Protein AF-A0A9E6D607-F1 (afdb_monomer)

Solvent-accessible surface area (backbone atoms only — not comparable to full-atom values): 10140 Å² total; per-residue (Å²): 125,60,50,76,42,82,40,45,54,98,86,44,79,48,74,45,79,30,49,61,62,69,57,37,52,52,49,55,52,51,51,50,53,53,51,63,73,52,66,89,53,91,41,68,70,56,40,52,55,52,52,48,61,60,63,72,57,85,58,95,49,62,65,60,46,52,48,50,51,15,55,49,52,54,50,52,48,50,50,50,52,52,50,36,57,75,72,53,63,51,63,38,86,74,52,66,68,52,88,53,72,66,61,52,50,60,56,46,71,71,42,91,43,71,68,51,34,52,51,50,53,42,49,39,48,74,69,50,29,46,48,68,92,79,66,47,70,58,18,41,29,14,30,54,16,25,74,76,65,34,74,97,35,24,58,53,45,45,55,53,46,55,56,37,44,79,71,69,47,79,69,82,64,80,85,125

Structure (mmCIF, N/CA/C/O backbone):
data_AF-A0A9E6D607-F1
#
_entry.id   AF-A0A9E6D607-F1
#
loop_
_atom_site.group_PDB
_atom_site.id
_atom_site.type_symbol
_atom_site.label_atom_id
_atom_site.label_alt_id
_atom_site.label_comp_id
_atom_site.label_asym_id
_atom_site.label_entity_id
_atom_site.label_seq_id
_atom_site.pdbx_PDB_ins_code
_atom_site.Cartn_x
_atom_site.Cartn_y
_atom_site.Cartn_z
_atom_site.occupancy
_atom_site.B_iso_or_equiv
_atom_site.auth_seq_id
_atom_site.auth_comp_id
_atom_site.auth_asym_id
_atom_site.auth_atom_id
_atom_site.pdbx_PDB_model_num
ATOM 1 N N . MET A 1 1 ? 24.526 -21.675 -20.387 1.00 72.25 1 MET A N 1
ATOM 2 C CA . MET A 1 1 ? 24.210 -20.962 -19.130 1.00 72.25 1 MET A CA 1
ATOM 3 C C . MET A 1 1 ? 23.639 -19.601 -19.478 1.00 72.25 1 MET A C 1
ATOM 5 O O . MET A 1 1 ? 24.059 -19.023 -20.478 1.00 72.25 1 MET A O 1
ATOM 9 N N . GLY A 1 2 ? 22.671 -19.134 -18.701 1.00 85.62 2 GLY A N 1
ATOM 10 C CA . GLY A 1 2 ? 22.013 -17.842 -18.878 1.00 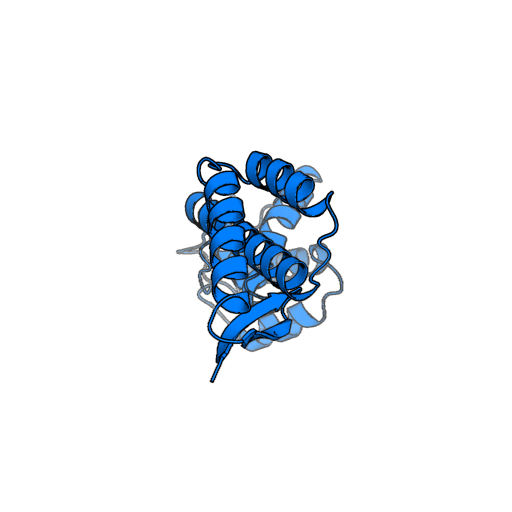85.62 2 GLY A CA 1
ATOM 11 C C . GLY A 1 2 ? 21.687 -17.239 -17.519 1.00 85.62 2 GLY A C 1
ATOM 12 O O . GLY A 1 2 ? 21.820 -17.922 -16.502 1.00 85.62 2 GLY A O 1
ATOM 13 N N . THR A 1 3 ? 21.288 -15.976 -17.523 1.00 90.56 3 THR A N 1
ATOM 14 C CA . THR A 1 3 ? 20.919 -15.216 -16.332 1.00 90.56 3 THR A CA 1
ATOM 15 C C . THR A 1 3 ? 19.406 -15.224 -16.175 1.00 90.56 3 THR A C 1
ATOM 17 O O . THR A 1 3 ? 18.679 -14.992 -17.142 1.00 90.56 3 THR A O 1
ATOM 20 N N . GLN A 1 4 ? 18.944 -15.471 -14.953 1.00 92.00 4 GLN A N 1
ATOM 21 C CA . GLN A 1 4 ? 17.537 -15.418 -14.577 1.00 92.00 4 GLN A CA 1
ATOM 22 C C . GLN A 1 4 ? 17.288 -14.174 -13.723 1.00 92.00 4 GLN A C 1
ATOM 24 O O . GLN A 1 4 ? 18.090 -13.862 -12.845 1.00 92.00 4 GLN A O 1
ATOM 29 N N . ILE A 1 5 ? 16.195 -13.467 -13.994 1.00 91.75 5 ILE A N 1
ATOM 30 C CA . ILE A 1 5 ? 15.781 -12.260 -13.275 1.00 91.75 5 ILE A CA 1
ATOM 31 C C . ILE A 1 5 ? 14.384 -12.496 -12.727 1.00 91.75 5 ILE A C 1
ATOM 33 O O . ILE A 1 5 ? 13.491 -12.853 -13.491 1.00 91.75 5 ILE A O 1
ATOM 37 N N . ALA A 1 6 ? 14.218 -12.331 -11.417 1.00 90.31 6 ALA A N 1
ATOM 38 C CA . ALA A 1 6 ? 12.907 -12.351 -10.783 1.00 90.31 6 ALA A CA 1
ATOM 39 C C . ALA A 1 6 ? 12.115 -11.100 -11.178 1.00 90.31 6 ALA A C 1
ATOM 41 O O . ALA A 1 6 ? 12.697 -10.026 -11.342 1.00 90.31 6 ALA A O 1
ATOM 42 N N . ILE A 1 7 ? 10.810 -11.267 -11.352 1.00 90.00 7 ILE A N 1
ATOM 43 C CA . ILE A 1 7 ? 9.854 -10.190 -11.601 1.00 90.00 7 ILE A CA 1
ATOM 44 C C . ILE A 1 7 ? 8.574 -10.469 -10.813 1.00 90.00 7 ILE A C 1
ATOM 46 O O . ILE A 1 7 ? 8.198 -11.628 -10.659 1.00 90.00 7 ILE A O 1
ATOM 50 N N . SER A 1 8 ? 7.892 -9.412 -10.390 1.00 85.31 8 SER A N 1
ATOM 51 C CA . SER A 1 8 ? 6.547 -9.459 -9.816 1.00 85.31 8 SER A CA 1
ATOM 52 C C . SER A 1 8 ? 5.662 -8.479 -10.576 1.00 85.31 8 SER A C 1
ATOM 54 O O . SER A 1 8 ? 6.034 -7.318 -10.749 1.00 85.31 8 SER A O 1
ATOM 56 N N . ILE A 1 9 ? 4.539 -8.953 -11.118 1.00 87.00 9 ILE A N 1
ATOM 57 C CA . ILE A 1 9 ? 3.575 -8.115 -11.844 1.00 87.00 9 ILE A CA 1
ATOM 58 C C . ILE A 1 9 ? 2.188 -8.399 -11.291 1.00 87.00 9 ILE A C 1
ATOM 60 O O . ILE A 1 9 ? 1.749 -9.547 -11.285 1.00 87.00 9 ILE A O 1
ATOM 64 N N . ASP A 1 10 ? 1.508 -7.364 -10.809 1.00 85.94 10 ASP A N 1
ATOM 65 C CA . ASP A 1 10 ? 0.186 -7.450 -10.183 1.00 85.94 10 ASP A CA 1
ATOM 66 C C . ASP A 1 10 ? 0.140 -8.494 -9.045 1.00 85.94 10 ASP A C 1
ATOM 68 O O . ASP A 1 10 ? -0.855 -9.192 -8.842 1.00 85.94 10 ASP A O 1
ATOM 72 N N . GLY A 1 11 ? 1.254 -8.629 -8.312 1.00 75.94 11 GLY A N 1
ATOM 73 C CA . GLY A 1 11 ? 1.431 -9.599 -7.226 1.00 75.94 11 GLY A CA 1
ATOM 74 C C . GLY A 1 11 ? 1.690 -11.042 -7.678 1.00 75.94 11 GLY A C 1
ATOM 75 O O . GLY A 1 11 ? 1.666 -11.951 -6.848 1.00 75.94 11 GLY A O 1
ATOM 76 N N . GLN A 1 12 ? 1.918 -11.277 -8.974 1.00 77.81 12 GLN A N 1
ATOM 77 C CA . GLN A 1 12 ? 2.295 -12.583 -9.510 1.00 77.81 12 GLN A CA 1
ATOM 78 C C . GLN A 1 12 ? 3.801 -12.661 -9.747 1.00 77.81 12 GLN A C 1
ATOM 80 O O . GLN A 1 12 ? 4.354 -11.954 -10.592 1.00 77.81 12 GLN A O 1
ATOM 85 N N . GLU A 1 13 ? 4.447 -13.572 -9.024 1.00 86.31 13 GLU A N 1
ATOM 86 C CA . GLU A 1 13 ? 5.879 -13.834 -9.136 1.00 86.31 13 GLU A CA 1
ATOM 87 C C . GLU A 1 13 ? 6.218 -14.624 -10.405 1.00 86.31 13 GLU A C 1
ATOM 89 O O . GLU A 1 13 ? 5.535 -15.578 -10.788 1.00 86.31 13 GLU A O 1
ATOM 94 N N . GLY A 1 14 ? 7.32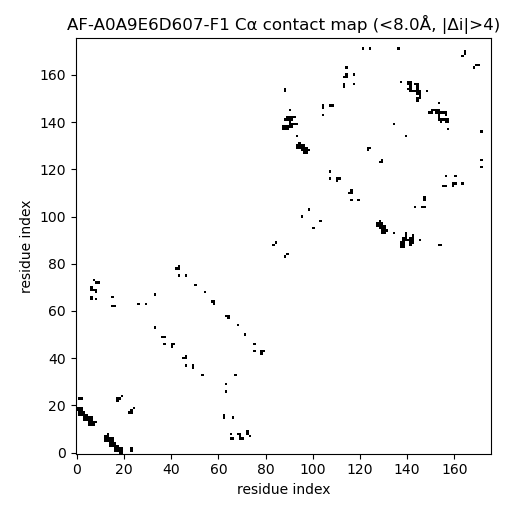9 -14.262 -11.037 1.00 86.94 14 GLY A N 1
ATOM 95 C CA . GLY A 1 14 ? 7.799 -14.880 -12.265 1.00 86.94 14 GLY A CA 1
ATOM 96 C C . GLY A 1 14 ? 9.292 -14.692 -12.493 1.00 86.94 14 GLY A C 1
ATOM 97 O O . GLY A 1 14 ? 10.016 -14.085 -11.703 1.00 86.94 14 GLY A O 1
ATOM 98 N N . PHE A 1 15 ? 9.770 -15.234 -13.614 1.00 93.94 15 PHE A N 1
ATOM 99 C CA . PHE A 1 15 ? 11.176 -15.147 -13.982 1.00 93.94 15 PHE A CA 1
ATOM 100 C C . PHE A 1 15 ? 11.373 -14.893 -15.469 1.00 93.94 15 PHE A C 1
ATOM 102 O O . PHE A 1 15 ? 10.758 -15.529 -16.322 1.00 93.94 15 PHE A O 1
ATOM 109 N N . LEU A 1 16 ? 12.320 -14.013 -15.771 1.00 92.12 16 LEU A N 1
ATOM 110 C CA . LEU A 1 16 ? 12.808 -13.750 -17.115 1.00 92.12 16 LEU A CA 1
ATOM 111 C C . LEU A 1 16 ? 14.156 -14.423 -17.314 1.00 92.12 16 LEU A C 1
ATOM 113 O O . LEU A 1 16 ? 15.019 -14.377 -16.438 1.00 92.12 16 LEU A O 1
ATOM 117 N N . TYR A 1 17 ? 14.356 -15.010 -18.490 1.00 95.56 17 TYR A N 1
ATOM 118 C CA . TYR A 1 17 ? 15.605 -15.673 -18.842 1.00 95.56 17 TYR A CA 1
ATOM 119 C C . TYR A 1 17 ? 16.320 -14.950 -19.982 1.00 95.56 17 TYR A C 1
ATOM 121 O O . TYR A 1 17 ? 15.740 -14.691 -21.042 1.00 95.56 17 TYR A O 1
ATOM 129 N N . PHE A 1 18 ? 17.610 -14.688 -19.788 1.00 93.94 18 PHE A N 1
ATOM 130 C CA . PHE A 1 18 ? 18.496 -14.084 -20.776 1.00 93.94 18 PHE A CA 1
ATOM 131 C C . PHE A 1 18 ? 19.694 -14.986 -21.039 1.00 93.94 18 PHE A C 1
ATOM 133 O O . PHE A 1 18 ? 20.357 -15.471 -20.122 1.00 93.94 18 PHE A O 1
ATOM 140 N N . LYS A 1 19 ? 20.019 -15.197 -22.313 1.00 95.06 19 LYS A N 1
ATOM 141 C CA . LYS A 1 19 ? 21.219 -15.944 -22.691 1.00 95.06 19 LYS A CA 1
ATOM 142 C C . LYS A 1 19 ? 22.459 -15.110 -22.364 1.00 95.06 19 LYS A C 1
ATOM 144 O O . LYS A 1 19 ? 22.500 -13.899 -22.595 1.00 95.06 19 LYS A O 1
ATOM 149 N N . ASN A 1 20 ? 23.508 -15.765 -21.872 1.00 90.31 20 ASN A N 1
ATOM 150 C CA . ASN A 1 20 ? 24.788 -15.098 -21.652 1.00 90.31 20 ASN A CA 1
ATOM 151 C C . ASN A 1 20 ? 25.335 -14.507 -22.965 1.00 90.31 20 ASN A C 1
ATOM 153 O O . ASN A 1 20 ? 25.082 -15.016 -24.057 1.00 90.31 20 ASN A O 1
ATOM 157 N N . GLY A 1 21 ? 26.118 -13.432 -22.856 1.00 93.00 21 GLY A N 1
ATOM 158 C CA . GLY A 1 21 ? 26.700 -12.746 -24.009 1.00 93.00 21 GLY A CA 1
ATOM 159 C C . GLY A 1 21 ? 25.868 -11.546 -24.456 1.00 93.00 21 GLY A C 1
ATOM 160 O O . GLY A 1 21 ? 25.542 -10.686 -23.640 1.00 93.00 21 GLY A O 1
ATOM 161 N N . LYS A 1 22 ? 25.586 -11.439 -25.761 1.00 94.25 22 LYS A N 1
ATOM 162 C CA . LYS A 1 22 ? 24.957 -10.243 -26.350 1.00 94.25 22 LYS A CA 1
ATOM 163 C C . LYS A 1 22 ? 23.546 -9.985 -25.812 1.00 94.25 22 LYS A C 1
ATOM 165 O O . LYS A 1 22 ? 23.209 -8.827 -25.593 1.00 94.25 22 LYS A O 1
ATOM 170 N N . ASP A 1 23 ? 22.763 -11.037 -25.581 1.00 93.19 23 ASP A N 1
ATOM 171 C CA . ASP A 1 23 ? 21.388 -10.936 -25.071 1.00 93.19 23 ASP A CA 1
ATOM 172 C C . ASP A 1 23 ? 21.371 -10.296 -23.671 1.00 93.19 23 ASP A C 1
ATOM 174 O O . ASP A 1 23 ? 20.848 -9.196 -23.501 1.00 93.19 23 ASP A O 1
ATOM 178 N N . TRP A 1 24 ? 22.092 -10.885 -22.708 1.00 94.31 24 TRP A 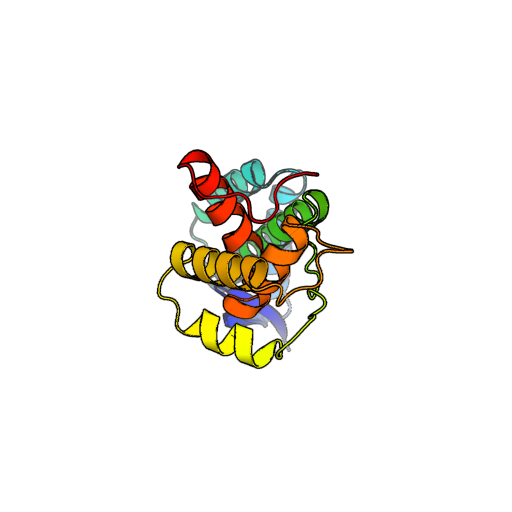N 1
ATOM 179 C CA . TRP A 1 24 ? 22.246 -10.312 -21.365 1.00 94.31 24 TRP A CA 1
ATOM 180 C C . TRP A 1 24 ? 22.837 -8.893 -21.360 1.00 94.31 24 TRP A C 1
ATOM 182 O O . TRP A 1 24 ? 22.316 -8.013 -20.680 1.00 94.31 24 TRP A O 1
ATOM 192 N N . LYS A 1 25 ? 23.892 -8.624 -22.144 1.00 94.50 25 LYS A N 1
ATOM 193 C CA . LYS A 1 25 ? 24.497 -7.278 -22.205 1.00 94.50 25 LYS A CA 1
ATOM 194 C C . LYS A 1 25 ? 23.530 -6.219 -22.738 1.00 94.50 25 LYS A C 1
ATOM 196 O O . LYS A 1 25 ? 23.553 -5.087 -22.259 1.00 94.50 25 LYS A O 1
ATOM 201 N N . SER A 1 26 ? 22.696 -6.578 -23.715 1.00 95.44 26 SER A N 1
ATOM 202 C CA . SER A 1 26 ? 21.684 -5.670 -24.273 1.00 95.44 26 SER A CA 1
ATOM 203 C C . SER A 1 26 ? 20.621 -5.342 -23.226 1.00 95.44 26 SER A C 1
ATOM 205 O O . SER A 1 26 ? 20.260 -4.178 -23.060 1.00 95.44 26 SER A O 1
ATOM 207 N N . PHE A 1 27 ? 20.211 -6.344 -22.446 1.00 95.94 27 PHE A N 1
ATOM 208 C CA . PHE A 1 27 ? 19.271 -6.141 -21.351 1.00 95.94 27 PHE A CA 1
ATOM 209 C C . PHE A 1 27 ? 19.871 -5.275 -20.237 1.00 95.94 27 PHE A C 1
ATOM 211 O O . PHE A 1 27 ? 19.239 -4.315 -19.811 1.00 95.94 27 PHE A O 1
ATOM 218 N N . GLN A 1 28 ? 21.120 -5.515 -19.826 1.00 95.50 28 GLN A N 1
ATOM 219 C CA . GLN A 1 28 ? 21.796 -4.667 -18.834 1.00 95.50 28 GLN A CA 1
ATOM 220 C C . GLN A 1 28 ? 21.898 -3.201 -19.275 1.00 95.50 28 GLN A C 1
ATOM 222 O O . GLN A 1 28 ? 21.772 -2.296 -18.450 1.00 95.50 28 GLN A O 1
ATOM 227 N N . PHE A 1 29 ? 22.155 -2.954 -20.563 1.00 95.50 29 PHE A N 1
ATOM 228 C CA . PHE A 1 29 ? 22.168 -1.597 -21.103 1.00 95.50 29 PHE A CA 1
ATOM 229 C C . PHE A 1 29 ? 20.787 -0.947 -20.977 1.00 95.50 29 PHE A C 1
ATOM 231 O O . PHE A 1 29 ? 20.679 0.162 -20.459 1.00 95.50 29 PHE A O 1
ATOM 238 N N . TYR A 1 30 ? 19.737 -1.672 -21.363 1.00 95.31 30 TYR A N 1
ATOM 239 C CA . TYR A 1 30 ? 18.359 -1.216 -21.222 1.00 95.31 30 TYR A CA 1
ATOM 240 C C . TYR A 1 30 ? 17.975 -0.926 -19.762 1.00 95.31 30 TYR A C 1
ATOM 242 O O . TYR A 1 30 ? 17.455 0.153 -19.479 1.00 95.31 30 TYR A O 1
ATOM 250 N N . GLN A 1 31 ? 18.299 -1.823 -18.822 1.00 94.88 31 GLN A N 1
ATOM 251 C CA . GLN A 1 31 ? 18.054 -1.602 -17.393 1.00 94.88 31 GLN A CA 1
ATOM 252 C C . GLN A 1 31 ? 18.700 -0.300 -16.917 1.00 94.88 31 GLN A C 1
ATOM 254 O O . GLN A 1 31 ? 18.046 0.521 -16.282 1.00 94.88 31 GLN A O 1
ATOM 259 N N . LYS A 1 32 ? 19.970 -0.068 -17.273 1.00 95.62 32 LYS A N 1
ATOM 260 C CA . LYS A 1 32 ? 20.671 1.175 -16.926 1.00 95.62 32 LYS A CA 1
ATOM 261 C C . LYS A 1 32 ? 19.987 2.408 -17.510 1.00 95.62 32 LYS A C 1
ATOM 263 O O . LYS A 1 32 ? 19.929 3.427 -16.831 1.00 95.62 32 LYS A O 1
ATOM 268 N N . SER A 1 33 ? 19.469 2.336 -18.735 1.00 93.81 33 SER A N 1
ATOM 269 C CA . SER A 1 33 ? 18.718 3.442 -19.336 1.00 93.81 33 SER A CA 1
ATOM 270 C C . SER A 1 33 ? 17.437 3.759 -18.562 1.00 93.81 33 SER A C 1
ATOM 272 O O . SER A 1 33 ? 17.180 4.931 -18.300 1.00 93.81 33 SER A O 1
ATOM 274 N N . VAL A 1 34 ? 16.673 2.741 -18.153 1.00 94.00 34 VAL A N 1
ATOM 275 C CA . VAL A 1 34 ? 15.460 2.922 -17.335 1.00 94.00 34 VAL A CA 1
ATOM 276 C C . VAL A 1 34 ? 15.808 3.500 -15.963 1.00 94.00 34 VAL A C 1
ATOM 278 O O . VAL A 1 34 ? 15.230 4.508 -15.565 1.00 94.00 34 VAL A O 1
ATOM 281 N N . LEU A 1 35 ? 16.799 2.927 -15.277 1.00 93.25 35 LEU A N 1
ATOM 282 C CA . LEU A 1 35 ? 17.243 3.403 -13.963 1.00 93.25 35 LEU A CA 1
ATOM 283 C C . LEU A 1 35 ? 17.734 4.853 -14.016 1.00 93.25 35 LEU A C 1
ATOM 285 O O . LEU A 1 35 ? 17.364 5.661 -13.173 1.00 93.25 35 LEU A O 1
ATOM 289 N N . ASN A 1 36 ? 18.519 5.215 -15.035 1.00 93.31 36 ASN A N 1
ATOM 290 C CA . ASN A 1 36 ? 18.974 6.592 -15.216 1.00 93.31 36 ASN A CA 1
ATOM 291 C C . ASN A 1 36 ? 17.814 7.556 -15.496 1.00 93.31 36 ASN A C 1
ATOM 293 O O . ASN A 1 36 ? 17.858 8.691 -15.036 1.00 93.31 36 ASN A O 1
ATOM 297 N N . PHE A 1 37 ? 16.782 7.122 -16.224 1.00 92.31 37 PHE A N 1
ATOM 298 C CA . PHE A 1 37 ? 15.599 7.945 -16.485 1.00 92.31 37 PHE A CA 1
ATOM 299 C C . PHE A 1 37 ? 14.782 8.217 -15.212 1.00 92.31 37 PHE A C 1
ATOM 301 O O . PHE A 1 37 ? 14.183 9.282 -15.074 1.00 92.31 37 PHE A O 1
ATOM 308 N N . LEU A 1 38 ? 14.776 7.264 -14.277 1.00 91.75 38 LEU A N 1
ATOM 309 C CA . LEU A 1 38 ? 14.059 7.364 -13.007 1.00 91.75 38 LEU A CA 1
ATOM 310 C C . LEU A 1 38 ? 14.896 7.960 -11.867 1.00 91.75 38 LEU A C 1
ATOM 312 O O . LEU A 1 38 ? 14.333 8.247 -10.817 1.00 91.75 38 LEU A O 1
ATOM 316 N N . LYS A 1 39 ? 16.201 8.180 -12.059 1.00 87.44 39 LYS A N 1
ATOM 317 C CA . LYS A 1 39 ? 17.159 8.510 -10.991 1.00 87.44 39 LYS A CA 1
ATOM 318 C C . LYS A 1 39 ? 16.787 9.733 -10.144 1.00 87.44 39 LYS A C 1
ATOM 320 O O . LYS A 1 39 ? 16.991 9.699 -8.939 1.00 87.44 39 LYS A O 1
ATOM 325 N N . ASP A 1 40 ? 16.238 10.773 -10.764 1.00 83.38 40 ASP A N 1
ATOM 326 C CA . ASP A 1 40 ? 15.923 12.051 -10.104 1.00 83.38 40 ASP A CA 1
ATOM 327 C C . ASP A 1 40 ? 14.415 12.173 -9.838 1.00 83.38 40 ASP A C 1
ATOM 329 O O . ASP A 1 40 ? 13.776 13.166 -10.189 1.00 83.38 40 ASP A O 1
ATOM 333 N N . THR A 1 41 ? 13.798 11.086 -9.380 1.00 85.88 41 THR A N 1
ATOM 334 C CA . THR A 1 41 ? 12.360 11.030 -9.114 1.00 85.88 41 THR A CA 1
ATOM 335 C C . THR A 1 41 ? 12.136 11.056 -7.614 1.00 85.88 41 THR A C 1
ATOM 337 O O . THR A 1 41 ? 12.298 10.038 -6.956 1.00 85.88 41 THR A O 1
ATOM 340 N N . ASP A 1 42 ? 11.726 12.209 -7.092 1.00 79.06 42 ASP A N 1
ATOM 341 C CA . ASP A 1 42 ? 11.611 12.413 -5.639 1.00 79.06 42 ASP A CA 1
ATOM 342 C C . ASP A 1 42 ? 10.15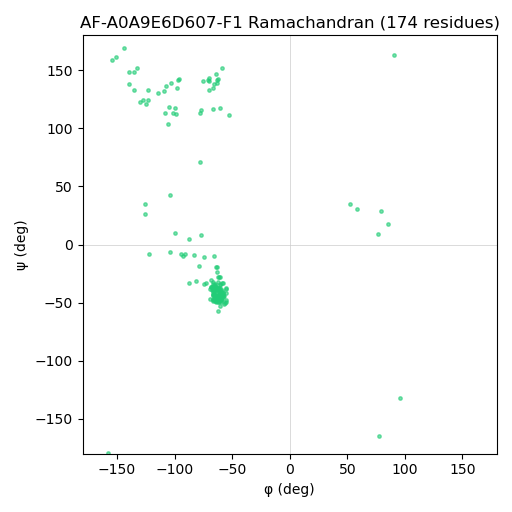8 12.377 -5.143 1.00 79.06 42 ASP A C 1
ATOM 344 O O . ASP A 1 42 ? 9.888 12.441 -3.945 1.00 79.06 42 ASP A O 1
ATOM 348 N N . THR A 1 43 ? 9.185 12.312 -6.058 1.00 83.75 43 THR A N 1
ATOM 349 C CA . THR A 1 43 ? 7.760 12.306 -5.709 1.00 83.75 43 THR A CA 1
ATOM 350 C C . THR A 1 43 ? 6.997 11.254 -6.498 1.00 83.75 43 THR A C 1
ATOM 352 O O . THR A 1 43 ? 7.270 11.022 -7.676 1.00 83.75 43 THR A O 1
ATOM 355 N N . LEU A 1 44 ? 5.951 10.691 -5.885 1.00 84.00 44 LEU A N 1
ATOM 356 C CA . LEU A 1 44 ? 5.039 9.755 -6.549 1.00 84.00 44 LEU A CA 1
ATOM 357 C C . LEU A 1 44 ? 4.370 10.367 -7.796 1.00 84.00 44 LEU A C 1
ATOM 359 O O . LEU A 1 44 ? 4.095 9.669 -8.771 1.00 84.00 44 LEU A O 1
ATOM 363 N N . ALA A 1 45 ? 4.104 11.677 -7.785 1.00 84.94 45 ALA A N 1
ATOM 364 C CA . ALA A 1 45 ? 3.517 12.371 -8.929 1.00 84.94 45 ALA A CA 1
ATOM 365 C C . ALA A 1 45 ? 4.477 12.391 -10.130 1.00 84.94 45 ALA A C 1
ATOM 367 O O . ALA A 1 45 ? 4.080 12.024 -11.237 1.00 84.94 45 ALA A O 1
ATOM 368 N N . ASP A 1 46 ? 5.740 12.764 -9.906 1.00 89.06 46 ASP A N 1
ATOM 369 C CA . ASP A 1 46 ? 6.775 12.740 -10.945 1.00 89.06 46 ASP A CA 1
ATOM 370 C C . ASP A 1 46 ? 7.066 11.305 -11.413 1.00 89.06 46 ASP A C 1
ATOM 372 O O . ASP A 1 46 ? 7.136 11.039 -12.617 1.00 89.06 46 ASP A O 1
ATOM 376 N N . PHE A 1 47 ? 7.102 10.350 -10.476 1.00 91.62 47 PHE A N 1
ATOM 377 C CA . PHE A 1 47 ? 7.243 8.926 -10.773 1.00 91.62 47 PHE A CA 1
ATOM 378 C C . PHE A 1 47 ? 6.166 8.433 -11.734 1.00 91.62 47 PHE A C 1
ATOM 380 O O . PHE A 1 47 ? 6.486 7.837 -12.759 1.00 91.62 47 PHE A O 1
ATOM 387 N N . ARG A 1 48 ? 4.892 8.741 -11.473 1.00 90.31 48 ARG A N 1
ATOM 388 C CA . ARG A 1 48 ? 3.776 8.333 -12.341 1.00 90.31 48 ARG A CA 1
ATOM 389 C C . ARG A 1 48 ? 3.875 8.926 -13.742 1.00 90.31 48 ARG A C 1
ATOM 391 O O . ARG A 1 48 ? 3.592 8.235 -14.721 1.00 90.31 48 ARG A O 1
ATOM 398 N N . VAL A 1 49 ? 4.305 10.182 -13.862 1.00 92.88 49 VAL A N 1
ATOM 399 C CA . VAL A 1 49 ? 4.516 10.826 -15.168 1.00 92.88 49 VAL A CA 1
ATOM 400 C C . VAL A 1 49 ? 5.640 10.132 -15.938 1.00 92.88 49 VAL A C 1
ATOM 402 O O . VAL A 1 49 ? 5.470 9.805 -17.115 1.00 92.88 49 VAL A O 1
ATOM 405 N N . LYS A 1 50 ? 6.779 9.876 -15.289 1.00 92.88 50 LYS A N 1
ATOM 406 C CA . LYS A 1 50 ? 7.924 9.188 -15.900 1.00 92.88 50 LYS A CA 1
ATOM 407 C C . LYS A 1 50 ? 7.608 7.727 -16.236 1.00 92.88 50 LYS A C 1
ATOM 409 O O . LYS A 1 50 ? 7.908 7.287 -17.344 1.00 92.88 50 LYS A O 1
ATOM 414 N N . GLY A 1 51 ? 6.945 7.003 -15.339 1.00 91.62 51 GLY A N 1
ATOM 415 C CA . GLY A 1 51 ? 6.484 5.632 -15.551 1.00 91.62 51 GLY A CA 1
ATOM 416 C C . GLY A 1 51 ? 5.547 5.529 -16.753 1.00 91.62 51 GLY A C 1
ATOM 417 O O . GLY A 1 51 ? 5.762 4.693 -17.628 1.00 91.62 51 GLY A O 1
ATOM 418 N N . LYS A 1 52 ? 4.584 6.453 -16.881 1.00 91.88 52 LYS A N 1
ATOM 419 C CA . LYS A 1 52 ? 3.707 6.521 -18.058 1.00 91.88 52 LYS A CA 1
ATOM 420 C C . LYS A 1 52 ? 4.499 6.724 -19.353 1.00 91.88 52 LYS A C 1
ATOM 422 O O . LYS A 1 52 ? 4.305 5.959 -20.291 1.00 91.88 52 LYS A O 1
ATOM 427 N N . LYS A 1 53 ? 5.437 7.680 -19.386 1.00 93.38 53 LYS A N 1
ATOM 428 C CA . LYS A 1 53 ? 6.312 7.915 -20.555 1.00 93.38 53 LYS A CA 1
ATOM 429 C C . LYS A 1 53 ? 7.124 6.680 -20.935 1.00 93.38 53 LYS A C 1
ATOM 431 O O . LYS A 1 53 ? 7.280 6.379 -22.114 1.00 93.38 53 LYS A O 1
ATOM 436 N N . LEU A 1 54 ? 7.644 5.954 -19.946 1.00 92.38 54 LEU A N 1
ATOM 437 C CA . LEU A 1 54 ? 8.356 4.706 -20.195 1.00 92.38 54 LEU A CA 1
ATOM 438 C C . LEU A 1 54 ? 7.429 3.651 -20.814 1.00 92.38 54 LEU A C 1
ATOM 440 O O . LEU A 1 54 ? 7.856 2.939 -21.717 1.00 92.38 54 LEU A O 1
ATOM 444 N N . MET A 1 55 ? 6.175 3.564 -20.371 1.00 91.12 55 MET A N 1
ATOM 445 C CA . MET A 1 55 ? 5.202 2.579 -20.856 1.00 91.12 55 MET A CA 1
ATOM 446 C C . MET A 1 55 ? 4.555 2.930 -22.205 1.00 91.12 55 MET A C 1
ATOM 448 O O . MET A 1 55 ? 4.065 2.025 -22.874 1.00 91.12 55 MET A O 1
ATOM 452 N N . GLU A 1 56 ? 4.596 4.192 -22.644 1.00 92.06 56 GLU A N 1
ATOM 453 C CA . GLU A 1 56 ? 4.058 4.635 -23.945 1.00 92.06 56 GLU A CA 1
ATOM 454 C C . GLU A 1 56 ? 4.726 3.947 -25.145 1.00 92.06 56 GLU A C 1
ATOM 456 O O . GLU A 1 56 ? 4.094 3.765 -26.186 1.00 92.06 56 GLU A O 1
ATOM 461 N N . PHE A 1 57 ? 5.989 3.533 -25.006 1.00 84.75 57 PHE A N 1
ATOM 462 C CA . PHE A 1 57 ? 6.737 2.893 -26.084 1.00 84.75 57 PHE A CA 1
ATOM 463 C C . PHE A 1 57 ? 6.731 1.364 -25.930 1.00 84.75 57 PHE A C 1
ATOM 465 O O . PHE A 1 57 ? 7.365 0.838 -24.997 1.00 84.75 57 PHE A O 1
ATOM 472 N N . PRO A 1 58 ? 6.061 0.624 -26.838 1.00 86.06 58 PRO A N 1
ATOM 473 C CA . PRO A 1 58 ? 6.142 -0.828 -26.859 1.00 86.06 58 PRO A CA 1
ATOM 474 C C . PRO A 1 58 ? 7.563 -1.251 -27.234 1.00 86.06 58 PRO A C 1
ATOM 476 O O . PRO A 1 58 ? 8.171 -0.709 -28.159 1.00 86.06 58 PRO A O 1
ATOM 479 N N . LEU A 1 59 ? 8.102 -2.224 -26.502 1.00 90.69 59 LEU A N 1
ATOM 480 C CA . LEU A 1 59 ? 9.427 -2.768 -26.782 1.00 90.69 59 LEU A CA 1
ATOM 481 C C . LEU A 1 59 ? 9.308 -4.035 -27.630 1.00 90.69 59 LEU A C 1
ATOM 483 O O . LEU A 1 59 ? 8.420 -4.844 -27.372 1.00 90.69 59 LEU A O 1
ATOM 487 N N . PRO A 1 60 ? 10.217 -4.259 -28.591 1.00 86.38 60 PRO A N 1
ATOM 488 C CA . PRO A 1 60 ? 10.193 -5.467 -29.413 1.00 86.38 60 PRO A CA 1
ATOM 489 C C . PRO A 1 60 ? 10.387 -6.761 -28.609 1.00 86.38 60 PRO A C 1
ATOM 491 O O . PRO A 1 60 ? 9.932 -7.818 -29.030 1.00 86.38 60 PRO A O 1
ATOM 494 N N . ASP A 1 61 ? 11.086 -6.683 -27.473 1.00 92.81 61 ASP A N 1
ATOM 495 C CA . ASP A 1 61 ? 11.333 -7.811 -26.577 1.00 92.81 61 ASP A CA 1
ATOM 496 C C . ASP A 1 61 ? 10.386 -7.739 -25.373 1.00 92.81 61 ASP A C 1
ATOM 498 O O . ASP A 1 61 ? 10.493 -6.843 -24.530 1.00 92.81 61 ASP A O 1
ATOM 502 N N . GLU A 1 62 ? 9.464 -8.697 -25.286 1.00 93.44 62 GLU A N 1
ATOM 503 C CA . GLU A 1 62 ? 8.475 -8.787 -24.210 1.00 93.44 62 GLU A CA 1
ATOM 504 C C . GLU A 1 62 ? 9.132 -8.900 -22.829 1.00 93.44 62 GLU A C 1
ATOM 506 O O . GLU A 1 62 ? 8.655 -8.294 -21.872 1.00 93.44 62 GLU A O 1
ATOM 511 N N . ARG A 1 63 ? 10.301 -9.550 -22.724 1.00 95.12 63 ARG A N 1
ATOM 512 C CA . ARG A 1 63 ? 11.030 -9.665 -21.449 1.00 95.12 63 ARG A CA 1
ATOM 513 C C . ARG A 1 63 ? 11.401 -8.286 -20.902 1.00 95.12 63 ARG A C 1
ATOM 515 O O . ARG A 1 63 ? 11.395 -8.068 -19.696 1.00 95.12 63 ARG A O 1
ATOM 522 N N . TYR A 1 64 ? 11.706 -7.332 -21.781 1.00 95.75 64 TYR A N 1
ATOM 523 C CA . TYR A 1 64 ? 12.085 -5.978 -21.381 1.00 95.75 64 TYR A CA 1
ATOM 524 C C . TYR A 1 64 ? 10.853 -5.192 -20.918 1.00 95.75 64 TYR A C 1
ATOM 526 O O . TYR A 1 64 ? 10.962 -4.378 -20.000 1.00 95.75 64 TYR A O 1
ATOM 534 N N . GLN A 1 65 ? 9.688 -5.450 -21.528 1.00 93.25 65 GLN A N 1
ATOM 535 C CA . GLN A 1 65 ? 8.415 -4.874 -21.093 1.00 93.25 65 GLN A CA 1
ATOM 536 C C . GLN A 1 65 ? 8.006 -5.410 -19.724 1.00 93.25 65 GLN A C 1
ATOM 538 O O . GLN A 1 65 ? 7.698 -4.616 -18.840 1.00 93.25 65 GLN A O 1
ATOM 543 N N . MET A 1 66 ? 8.066 -6.730 -19.536 1.00 93.62 66 MET A N 1
ATOM 544 C CA . MET A 1 66 ? 7.735 -7.382 -18.270 1.00 93.62 66 MET A CA 1
ATOM 545 C C . MET A 1 66 ? 8.651 -6.904 -17.143 1.00 93.62 66 MET A C 1
ATOM 547 O O . MET A 1 66 ? 8.167 -6.506 -16.089 1.00 93.62 66 MET A O 1
ATOM 551 N N . TRP A 1 67 ? 9.968 -6.858 -17.381 1.00 95.75 67 TRP A N 1
ATOM 552 C CA . TRP A 1 67 ? 10.901 -6.329 -16.386 1.00 95.75 67 TRP A CA 1
ATOM 553 C C . TRP A 1 67 ? 10.606 -4.867 -16.045 1.00 95.75 67 TRP A C 1
ATOM 555 O O . TRP A 1 67 ? 10.604 -4.503 -14.876 1.00 95.75 67 TRP A O 1
ATOM 565 N N . ARG A 1 68 ? 10.338 -4.025 -17.054 1.00 95.44 68 ARG A N 1
ATOM 566 C CA . ARG A 1 68 ? 10.013 -2.607 -16.845 1.00 95.44 68 ARG A CA 1
ATOM 567 C C . ARG A 1 68 ? 8.745 -2.434 -16.024 1.00 95.44 68 ARG A C 1
ATOM 569 O O . ARG A 1 68 ? 8.735 -1.602 -15.128 1.00 95.44 68 ARG A O 1
ATOM 576 N N . LEU A 1 69 ? 7.694 -3.181 -16.352 1.00 93.81 69 LEU A N 1
ATOM 577 C CA . LEU A 1 69 ? 6.427 -3.112 -15.637 1.00 93.81 69 LEU A CA 1
ATOM 578 C C . LEU A 1 69 ? 6.611 -3.540 -14.180 1.00 93.81 69 LEU A C 1
ATOM 580 O O . LEU A 1 69 ? 6.244 -2.782 -13.292 1.00 93.81 69 LEU A O 1
ATOM 584 N N . SER A 1 70 ? 7.261 -4.684 -13.952 1.00 91.75 70 SER A N 1
ATOM 585 C CA . SER A 1 70 ? 7.584 -5.160 -12.604 1.00 91.75 70 SER A CA 1
ATOM 586 C C . SER A 1 70 ? 8.393 -4.129 -11.818 1.00 91.75 70 SER A C 1
ATOM 588 O O . SER A 1 70 ? 7.994 -3.733 -10.732 1.00 91.75 70 SER A O 1
ATOM 590 N N . HIS A 1 71 ? 9.470 -3.604 -12.403 1.00 93.62 71 HIS A N 1
ATOM 591 C CA . HIS A 1 71 ? 10.313 -2.618 -11.734 1.00 93.62 71 HIS A CA 1
ATOM 592 C C . HIS A 1 71 ? 9.563 -1.321 -11.390 1.00 93.62 71 HIS A C 1
ATOM 594 O O . HIS A 1 71 ? 9.806 -0.727 -10.343 1.00 93.62 71 HIS A O 1
ATOM 600 N N . LEU A 1 72 ? 8.651 -0.867 -12.257 1.00 93.50 72 LEU A N 1
ATOM 601 C CA . LEU A 1 72 ? 7.819 0.301 -11.968 1.00 93.50 72 LEU A CA 1
ATOM 602 C C . LEU A 1 72 ? 6.807 0.021 -10.850 1.00 93.50 72 LEU A C 1
ATOM 604 O O . LEU A 1 72 ? 6.566 0.902 -10.033 1.00 93.50 72 LEU A O 1
ATOM 608 N N . GLN A 1 73 ? 6.228 -1.176 -10.796 1.00 90.06 73 GLN A N 1
ATOM 609 C CA . GLN A 1 73 ? 5.315 -1.542 -9.714 1.00 90.06 73 GLN A CA 1
ATOM 610 C C . GLN A 1 73 ? 6.038 -1.624 -8.366 1.00 90.06 73 GLN A C 1
ATOM 612 O O . GLN A 1 73 ? 5.538 -1.070 -7.389 1.00 90.06 73 GLN A O 1
ATOM 617 N N . ASP A 1 74 ? 7.237 -2.211 -8.331 1.00 87.12 74 ASP A N 1
ATOM 618 C CA . ASP A 1 74 ? 8.068 -2.262 -7.122 1.00 87.12 74 ASP A CA 1
ATOM 619 C C . ASP A 1 74 ? 8.408 -0.851 -6.619 1.00 87.12 74 ASP A C 1
ATOM 621 O O . ASP A 1 74 ? 8.220 -0.538 -5.446 1.00 87.12 74 ASP A O 1
ATOM 625 N N . LEU A 1 75 ? 8.834 0.044 -7.518 1.00 89.06 75 LEU A N 1
ATOM 626 C CA . LEU A 1 75 ? 9.141 1.427 -7.148 1.00 89.06 75 LEU A CA 1
ATOM 627 C C . LEU A 1 75 ? 7.901 2.206 -6.699 1.00 89.06 75 LEU A C 1
ATOM 629 O O . LEU A 1 75 ? 7.988 2.990 -5.756 1.00 89.06 75 LEU A O 1
ATOM 633 N N . GLU A 1 76 ? 6.744 2.020 -7.347 1.00 86.94 76 GLU A N 1
ATOM 634 C CA . GLU A 1 76 ? 5.500 2.654 -6.893 1.00 86.94 76 GLU A CA 1
ATOM 635 C C . GLU A 1 76 ? 5.149 2.204 -5.475 1.00 86.94 76 GLU A C 1
ATOM 637 O O . GLU A 1 76 ? 4.766 3.026 -4.639 1.00 86.94 76 GLU A O 1
ATOM 642 N N . TYR A 1 77 ? 5.312 0.911 -5.202 1.00 83.75 77 TYR A N 1
ATOM 643 C CA . TYR A 1 77 ? 5.090 0.342 -3.885 1.00 83.75 77 TYR A CA 1
ATOM 644 C C . TYR A 1 77 ? 6.047 0.932 -2.843 1.00 83.75 77 TYR A C 1
ATOM 646 O O . TYR A 1 77 ? 5.593 1.347 -1.777 1.00 83.75 77 TYR A O 1
ATOM 654 N N . ASP A 1 78 ? 7.332 1.078 -3.167 1.00 83.56 78 ASP A N 1
ATOM 655 C CA . ASP A 1 78 ? 8.311 1.721 -2.286 1.00 83.56 78 ASP A CA 1
ATOM 656 C C . ASP A 1 78 ? 7.944 3.183 -1.985 1.00 83.56 78 ASP A C 1
ATOM 658 O O . ASP A 1 78 ? 7.949 3.587 -0.820 1.00 83.56 78 ASP A O 1
ATOM 662 N N . PHE A 1 79 ? 7.527 3.966 -2.989 1.00 81.62 79 PHE A N 1
ATOM 663 C CA . PHE A 1 79 ? 7.045 5.339 -2.776 1.00 81.62 79 PHE A CA 1
ATOM 664 C C . PHE A 1 79 ? 5.827 5.396 -1.851 1.00 81.62 79 PHE A C 1
ATOM 666 O O . PHE A 1 79 ? 5.718 6.305 -1.024 1.00 81.62 79 PHE A O 1
ATOM 673 N N . ILE A 1 80 ? 4.894 4.454 -2.001 1.00 80.00 80 ILE A N 1
ATOM 674 C CA . ILE A 1 80 ? 3.718 4.357 -1.133 1.00 80.00 80 ILE A CA 1
ATOM 675 C C . ILE A 1 80 ? 4.163 4.029 0.293 1.00 80.00 80 ILE A C 1
ATOM 677 O O . ILE A 1 80 ? 3.779 4.744 1.216 1.00 80.00 80 ILE A O 1
ATOM 681 N N . LEU A 1 81 ? 5.034 3.033 0.477 1.00 78.19 81 LEU A N 1
ATOM 682 C CA . LEU A 1 81 ? 5.537 2.642 1.792 1.00 78.19 81 LEU A CA 1
ATOM 683 C C . LEU A 1 81 ? 6.325 3.756 2.487 1.00 78.19 81 LEU A C 1
ATOM 685 O O . LEU A 1 81 ? 6.159 3.964 3.691 1.00 78.19 81 LEU A O 1
ATOM 689 N N . GLU A 1 82 ? 7.196 4.468 1.772 1.00 77.94 82 GLU A N 1
ATOM 690 C CA . GLU A 1 82 ? 7.950 5.597 2.325 1.00 77.94 82 GLU A CA 1
ATOM 691 C C . GLU A 1 82 ? 7.029 6.746 2.723 1.00 77.94 82 GLU A C 1
ATOM 693 O O . GLU A 1 82 ? 7.140 7.274 3.832 1.00 77.94 82 GLU A O 1
ATOM 698 N N . LYS A 1 83 ? 6.068 7.091 1.863 1.00 74.69 83 LYS A N 1
ATOM 699 C CA . LYS A 1 83 ? 5.061 8.100 2.181 1.00 74.69 83 LYS A CA 1
ATOM 700 C C . LYS A 1 83 ? 4.238 7.693 3.401 1.00 74.69 83 LYS A C 1
ATOM 702 O O . LYS A 1 83 ? 4.036 8.505 4.297 1.00 74.69 83 LYS A O 1
ATOM 707 N N . GLU A 1 84 ? 3.811 6.438 3.483 1.00 75.62 84 GLU A N 1
ATOM 708 C CA . GLU A 1 84 ? 3.058 5.920 4.625 1.00 75.62 84 GLU A CA 1
ATOM 709 C C . GLU A 1 84 ? 3.879 5.919 5.922 1.00 75.62 84 GLU A C 1
ATOM 711 O O . GLU A 1 84 ? 3.323 6.190 6.988 1.00 75.62 84 GLU A O 1
ATOM 716 N N . LYS A 1 85 ? 5.195 5.665 5.849 1.00 73.50 85 LYS A N 1
ATOM 717 C CA . LYS A 1 85 ? 6.118 5.815 6.988 1.00 73.50 85 LYS A CA 1
ATOM 718 C C . LYS A 1 85 ? 6.202 7.268 7.453 1.00 73.50 85 LYS A C 1
ATOM 720 O O . LYS A 1 85 ? 6.081 7.512 8.649 1.00 73.50 85 LYS A O 1
ATOM 725 N N . ILE A 1 86 ? 6.379 8.218 6.532 1.00 74.62 86 ILE A N 1
ATOM 726 C CA . ILE A 1 86 ? 6.430 9.658 6.848 1.00 74.62 86 ILE A CA 1
ATOM 727 C C . ILE A 1 86 ? 5.099 10.129 7.440 1.00 74.62 86 ILE A C 1
ATOM 729 O O . ILE A 1 86 ? 5.080 10.895 8.399 1.00 74.62 86 ILE A O 1
ATOM 733 N N . GLU A 1 87 ? 3.981 9.652 6.896 1.00 78.00 87 GLU A N 1
ATOM 734 C CA . GLU A 1 87 ? 2.652 9.989 7.395 1.00 78.00 87 GLU A CA 1
ATOM 735 C C . GLU A 1 87 ? 2.315 9.277 8.718 1.00 78.00 87 GLU A C 1
ATOM 737 O O . GLU A 1 87 ? 1.337 9.650 9.359 1.00 78.00 87 GLU A O 1
ATOM 742 N N . GLY A 1 88 ? 3.104 8.301 9.176 1.00 81.69 88 GLY A N 1
ATOM 743 C CA . GLY A 1 88 ? 2.896 7.636 10.466 1.00 81.69 88 GLY A CA 1
ATOM 744 C C . G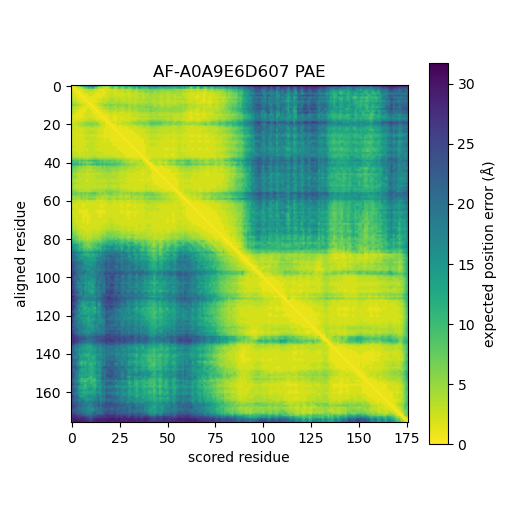LY A 1 88 ? 1.801 6.564 10.455 1.00 81.69 88 GLY A C 1
ATOM 745 O O . GLY A 1 88 ? 1.180 6.314 11.483 1.00 81.69 88 GLY A O 1
ATOM 746 N N . PHE A 1 89 ? 1.546 5.914 9.315 1.00 86.00 89 PHE A N 1
ATOM 747 C CA . PHE A 1 89 ? 0.679 4.729 9.246 1.00 86.00 89 PHE A CA 1
ATOM 748 C C . PHE A 1 89 ? 1.424 3.486 9.743 1.00 86.00 89 PHE A C 1
ATOM 750 O O . PHE A 1 89 ? 1.825 2.612 8.962 1.00 86.00 89 PHE A O 1
ATOM 757 N N . ILE A 1 90 ? 1.653 3.453 11.055 1.00 86.81 90 ILE A N 1
ATOM 758 C CA . ILE A 1 90 ? 2.274 2.345 11.778 1.00 86.81 90 ILE A CA 1
ATOM 759 C C . ILE A 1 90 ? 1.153 1.622 12.535 1.00 86.81 90 ILE A C 1
ATOM 761 O O . ILE A 1 90 ? 0.504 2.251 13.370 1.00 86.81 90 ILE A O 1
ATOM 765 N N . PRO A 1 91 ? 0.882 0.337 12.249 1.00 86.44 91 PRO A N 1
ATOM 766 C CA . PRO A 1 91 ? -0.176 -0.401 12.926 1.00 86.44 91 PRO A CA 1
ATOM 767 C C . PRO A 1 91 ? 0.167 -0.579 14.408 1.00 86.44 91 PRO A C 1
ATOM 769 O O . PRO A 1 91 ? 1.294 -0.929 14.764 1.00 86.44 91 PRO A O 1
ATOM 772 N N . LEU A 1 92 ? -0.829 -0.398 15.271 1.00 87.56 92 LEU A N 1
ATOM 773 C CA . LEU A 1 92 ? -0.735 -0.734 16.687 1.00 87.56 92 LEU A CA 1
ATOM 774 C C . LEU A 1 92 ? -1.885 -1.671 17.043 1.00 87.56 92 LEU A C 1
ATOM 776 O O . LEU A 1 92 ? -3.048 -1.307 16.881 1.00 87.56 92 LEU A O 1
ATOM 780 N N . LEU A 1 93 ? -1.555 -2.872 17.527 1.00 88.38 93 LEU A N 1
ATOM 781 C CA . LEU A 1 93 ? -2.550 -3.795 18.068 1.00 88.38 93 LEU A CA 1
ATOM 782 C C . LEU A 1 93 ? -3.236 -3.117 19.263 1.00 88.38 93 LEU A C 1
ATOM 784 O O . LEU A 1 93 ? -2.549 -2.819 20.245 1.00 88.38 93 LEU A O 1
ATOM 788 N N . PRO A 1 94 ? -4.557 -2.873 19.212 1.00 85.88 94 PRO A N 1
ATOM 789 C CA . PRO A 1 94 ? -5.227 -2.210 20.312 1.00 85.88 94 PRO A CA 1
ATOM 790 C C . PRO A 1 94 ? -5.303 -3.125 21.537 1.00 85.88 94 PRO A C 1
ATOM 792 O O . PRO A 1 94 ? -5.700 -4.289 21.408 1.00 85.88 94 PRO A O 1
ATOM 795 N N . PRO A 1 95 ? -4.965 -2.619 22.733 1.00 88.44 95 PRO A N 1
ATOM 796 C CA . PRO A 1 95 ? -5.211 -3.350 23.964 1.00 88.44 95 PRO A CA 1
ATOM 797 C C . PRO A 1 95 ? -6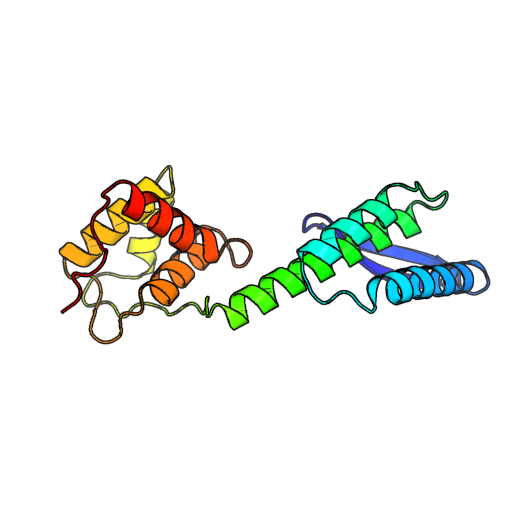.721 -3.546 24.168 1.00 88.44 95 PRO A C 1
ATOM 799 O O . PRO A 1 95 ? -7.535 -2.675 23.85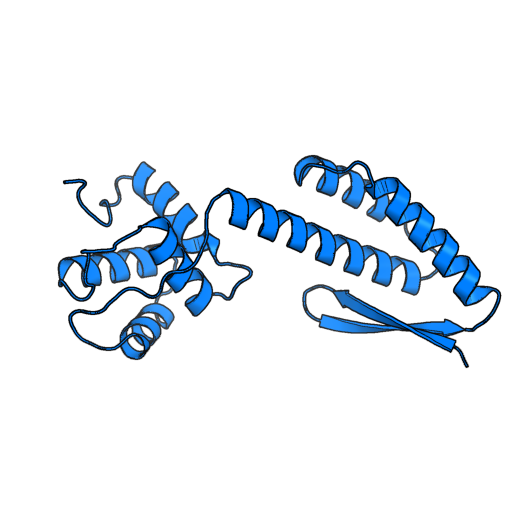3 1.00 88.44 95 PRO A O 1
ATOM 802 N N . LEU A 1 96 ? -7.100 -4.721 24.668 1.00 90.69 96 LEU A N 1
ATOM 803 C CA . LEU A 1 96 ? -8.492 -5.128 24.860 1.00 90.69 96 LEU A CA 1
ATOM 804 C C . LEU A 1 96 ? -8.826 -5.160 26.352 1.00 90.69 96 LEU A C 1
ATOM 806 O O . LEU A 1 96 ? -8.104 -5.774 27.136 1.00 90.69 96 LEU A O 1
ATOM 810 N N . ASN A 1 97 ? -9.954 -4.563 26.727 1.00 90.12 97 ASN A N 1
ATOM 811 C CA . ASN A 1 97 ? -10.559 -4.730 28.049 1.00 90.12 97 ASN A CA 1
ATOM 812 C C . ASN A 1 97 ? -11.372 -6.029 28.132 1.00 90.12 97 ASN A C 1
ATOM 814 O O . ASN A 1 97 ? -11.508 -6.617 29.204 1.00 90.12 97 ASN A O 1
ATOM 818 N N . SER A 1 98 ? -11.964 -6.460 27.013 1.00 88.25 98 SER A N 1
ATOM 819 C CA . SER A 1 98 ? -12.795 -7.663 26.946 1.00 88.25 98 SER A CA 1
ATOM 820 C C . SER A 1 98 ? -12.825 -8.268 25.539 1.00 88.25 98 SER A C 1
ATOM 822 O O . SER A 1 98 ? -12.542 -7.594 24.551 1.00 88.25 98 SER A O 1
ATOM 824 N N . GLY A 1 99 ? -13.170 -9.556 25.449 1.00 88.44 99 GLY A N 1
ATOM 825 C CA . GLY A 1 99 ? -13.216 -10.289 24.182 1.00 88.44 99 GLY A CA 1
ATOM 826 C C . GLY A 1 99 ? -11.836 -10.705 23.663 1.00 88.44 99 GLY A C 1
ATOM 827 O O . GLY A 1 99 ? -10.855 -10.730 24.404 1.00 88.44 99 GLY A O 1
ATOM 828 N N . SER A 1 100 ? -11.777 -11.079 22.384 1.00 91.88 100 SER A N 1
ATOM 829 C CA . SER A 1 100 ? -10.534 -11.431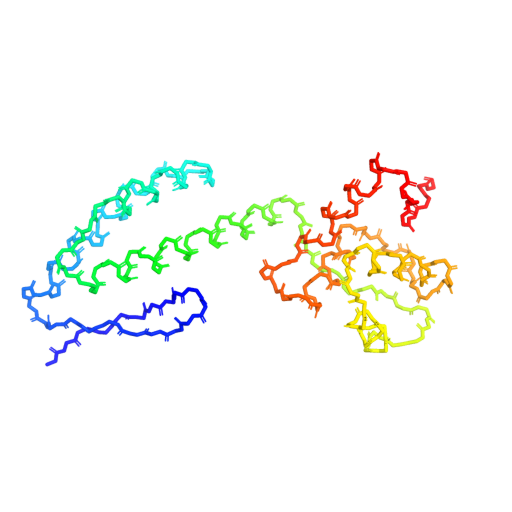 21.694 1.00 91.88 100 SER A CA 1
ATOM 830 C C . SER A 1 100 ? -10.460 -10.721 20.348 1.00 91.88 100 SER A C 1
ATOM 832 O O . SER A 1 100 ? -11.489 -10.419 19.731 1.00 91.88 100 SER A O 1
ATOM 834 N N . ILE A 1 101 ? -9.239 -10.464 19.878 1.00 92.00 101 ILE A N 1
ATOM 835 C CA . ILE A 1 101 ? -9.038 -9.767 18.609 1.00 92.00 101 ILE A CA 1
ATOM 836 C C . ILE A 1 101 ? -9.557 -10.608 17.437 1.00 92.00 101 ILE A C 1
ATOM 838 O O . ILE A 1 101 ? -10.136 -10.068 16.502 1.00 92.00 101 ILE A O 1
ATOM 842 N N . GLU A 1 102 ? -9.457 -11.935 17.518 1.00 92.81 102 GLU A N 1
ATOM 843 C CA . GLU A 1 102 ? -9.946 -12.866 16.500 1.00 92.81 102 GLU A CA 1
ATOM 844 C C . GLU A 1 102 ? -11.472 -12.824 16.373 1.00 92.81 102 GLU A C 1
ATOM 846 O O . GLU A 1 102 ? -12.000 -12.864 15.260 1.00 92.81 102 GLU A O 1
ATOM 851 N N . ALA A 1 103 ? -12.189 -12.710 17.497 1.00 92.12 103 ALA A N 1
ATOM 852 C CA . ALA A 1 103 ? -13.643 -12.581 17.497 1.00 92.12 103 ALA A CA 1
ATOM 853 C C . ALA A 1 103 ? -14.080 -11.258 16.851 1.00 92.12 103 ALA A C 1
ATOM 855 O O . ALA A 1 103 ? -14.985 -11.245 16.014 1.00 92.12 103 ALA A O 1
ATOM 856 N N . ILE A 1 104 ? -13.383 -10.163 17.175 1.00 94.12 104 ILE A N 1
ATOM 857 C CA . ILE A 1 104 ? -13.614 -8.848 16.567 1.00 94.12 104 ILE A CA 1
ATOM 858 C C . ILE A 1 104 ? -13.354 -8.914 15.060 1.00 94.12 104 ILE A C 1
ATOM 860 O O . ILE A 1 104 ? -14.207 -8.525 14.269 1.00 94.12 104 ILE A O 1
ATOM 864 N N . LEU A 1 105 ? -12.213 -9.460 14.636 1.00 93.69 105 LEU A N 1
ATOM 865 C CA . LEU A 1 105 ? -11.873 -9.590 13.218 1.00 93.69 105 LEU A CA 1
ATOM 866 C C . LEU A 1 105 ? -12.891 -10.447 12.463 1.00 93.69 105 LEU A C 1
ATOM 868 O O . LEU A 1 105 ? -13.308 -10.064 11.373 1.00 93.69 105 LEU A O 1
ATOM 872 N N . SER A 1 106 ? -13.348 -11.549 13.060 1.00 92.44 106 SER A N 1
ATOM 873 C CA . SER A 1 106 ? -14.395 -12.398 12.479 1.00 92.44 106 SER A CA 1
ATOM 874 C C . SER A 1 106 ? -15.703 -11.626 12.282 1.00 92.44 106 SER A C 1
ATOM 876 O O . SER A 1 106 ? -16.362 -11.777 11.256 1.00 92.44 106 SER A O 1
ATOM 878 N N . GLN A 1 107 ? -16.077 -10.757 13.228 1.00 93.19 107 GLN A N 1
ATOM 879 C CA . GLN A 1 107 ? -17.232 -9.870 13.074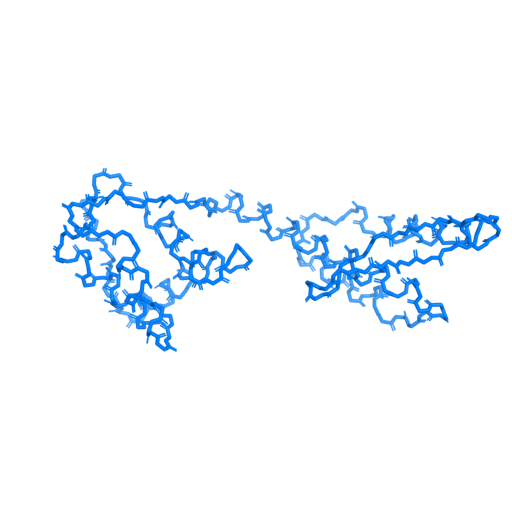 1.00 93.19 107 GLN A CA 1
ATOM 880 C C . GLN A 1 107 ? -17.020 -8.868 11.930 1.00 93.19 107 GLN A C 1
ATOM 882 O O . GLN A 1 107 ? -17.900 -8.715 11.086 1.00 93.19 107 GLN A O 1
ATOM 887 N N . LEU A 1 108 ? -15.856 -8.215 11.873 1.00 93.44 108 LEU A N 1
ATOM 888 C CA . LEU A 1 108 ? -15.556 -7.189 10.869 1.00 93.44 108 LEU A CA 1
ATOM 889 C C . LEU A 1 108 ? -15.428 -7.756 9.448 1.00 93.44 108 LEU A C 1
ATOM 891 O O . LEU A 1 108 ? -15.782 -7.073 8.492 1.00 93.44 108 LEU A O 1
ATOM 895 N N . GLN A 1 109 ? -14.983 -9.005 9.294 1.00 90.56 109 GLN A N 1
ATOM 896 C CA . GLN A 1 109 ? -14.934 -9.698 8.000 1.00 90.56 109 GLN A CA 1
ATOM 897 C C . GLN A 1 109 ? -16.321 -9.903 7.372 1.00 90.56 109 GLN A C 1
ATOM 899 O O . GLN A 1 109 ? -16.424 -10.036 6.155 1.00 90.56 109 GLN A O 1
ATOM 904 N N . ASN A 1 110 ? -17.388 -9.903 8.178 1.00 90.12 110 ASN A N 1
ATOM 905 C CA . ASN A 1 110 ? -18.762 -10.021 7.684 1.00 90.12 110 ASN A CA 1
ATOM 906 C C . ASN A 1 110 ? -19.360 -8.680 7.220 1.00 90.12 110 ASN A C 1
ATOM 908 O O . ASN A 1 110 ? -20.446 -8.667 6.632 1.00 90.12 110 ASN A O 1
ATOM 912 N N . CYS A 1 111 ? -18.684 -7.557 7.476 1.00 90.94 111 CYS A N 1
ATOM 913 C CA . CYS A 1 111 ? -19.126 -6.240 7.029 1.00 90.94 111 CYS A CA 1
ATOM 914 C C . CYS A 1 111 ? -18.962 -6.091 5.510 1.00 90.94 111 CYS A C 1
ATOM 916 O O . CYS A 1 111 ? -17.970 -6.516 4.919 1.00 90.94 111 CYS A O 1
ATOM 918 N N . LYS A 1 112 ? -19.922 -5.426 4.864 1.00 88.06 112 LYS A N 1
ATOM 919 C CA . LYS A 1 112 ? -19.978 -5.283 3.399 1.00 88.06 112 LYS A CA 1
ATOM 920 C C . LYS A 1 112 ? -19.306 -4.016 2.880 1.00 88.06 112 LYS A C 1
ATOM 922 O O . LYS A 1 112 ? -19.147 -3.855 1.672 1.00 88.06 112 LYS A O 1
ATOM 927 N N . SER A 1 113 ? -18.940 -3.095 3.768 1.00 90.19 113 SER A N 1
ATOM 928 C CA . SER A 1 113 ? -18.317 -1.823 3.402 1.00 90.19 113 SER A CA 1
ATOM 929 C C . SER A 1 113 ? -17.392 -1.291 4.495 1.00 90.19 113 SER A C 1
ATOM 931 O O . SER A 1 113 ? -17.503 -1.659 5.665 1.00 90.19 113 SER A O 1
ATOM 933 N N . THR A 1 114 ? -16.500 -0.369 4.125 1.00 89.00 114 THR A N 1
ATOM 934 C CA . THR A 1 114 ? -15.639 0.348 5.079 1.00 89.00 114 THR A CA 1
ATOM 935 C C . THR A 1 114 ? -16.454 1.155 6.091 1.00 89.00 114 THR A C 1
ATOM 937 O O . THR A 1 114 ? -16.074 1.220 7.254 1.00 89.00 114 THR A O 1
ATOM 940 N N . ALA A 1 115 ? -17.605 1.705 5.691 1.00 90.62 115 ALA A N 1
ATOM 941 C CA . ALA A 1 115 ? -18.510 2.417 6.593 1.00 90.62 115 ALA A CA 1
ATOM 942 C C . ALA A 1 115 ? -19.149 1.489 7.641 1.00 90.62 115 ALA A C 1
ATOM 944 O O . ALA A 1 115 ? -19.258 1.865 8.809 1.00 90.62 115 ALA A O 1
ATOM 945 N N . GLU A 1 116 ? -19.524 0.266 7.253 1.00 91.00 116 GLU A N 1
ATOM 946 C CA . GLU A 1 116 ? -20.016 -0.750 8.193 1.00 91.00 116 GLU A CA 1
ATOM 947 C C . GLU A 1 116 ? -18.922 -1.183 9.174 1.00 91.00 116 GLU A C 1
ATOM 949 O O . GLU A 1 116 ? -19.178 -1.266 10.373 1.00 91.00 116 GLU A O 1
ATOM 954 N N . ILE A 1 117 ? -17.690 -1.384 8.692 1.00 93.38 117 ILE A N 1
ATOM 955 C CA . ILE A 1 117 ? -16.531 -1.703 9.543 1.00 93.38 117 ILE A CA 1
ATOM 956 C C . ILE A 1 117 ? -16.292 -0.589 10.564 1.00 93.38 117 ILE A C 1
ATOM 958 O O . ILE A 1 117 ? -16.186 -0.866 11.756 1.00 93.38 117 ILE A O 1
ATOM 962 N N . LEU A 1 118 ? -16.261 0.671 10.123 1.00 94.50 118 LEU A N 1
ATOM 963 C CA . LEU A 1 118 ? -16.053 1.821 11.006 1.00 94.50 118 LEU A CA 1
ATOM 964 C C . LEU A 1 118 ? -17.191 1.986 12.022 1.00 94.50 118 LEU A C 1
ATOM 966 O O . LEU A 1 118 ? -16.933 2.302 13.179 1.00 94.50 118 LEU A O 1
ATOM 970 N N . SER A 1 119 ? -18.435 1.707 11.629 1.00 93.19 119 SER A N 1
ATOM 971 C CA . SER A 1 119 ? -19.590 1.736 12.541 1.00 93.19 119 SER A CA 1
ATOM 972 C C . SER A 1 119 ? -19.529 0.622 13.592 1.00 93.19 119 SER A C 1
ATOM 974 O O . SER A 1 119 ? -19.856 0.846 14.761 1.00 93.19 119 SER A O 1
ATOM 976 N N . ALA A 1 120 ? -19.081 -0.573 13.201 1.00 94.38 120 ALA A N 1
ATOM 977 C CA . ALA A 1 120 ? -18.873 -1.688 14.118 1.00 94.38 120 ALA A CA 1
ATOM 978 C C . ALA A 1 120 ? -17.732 -1.394 15.104 1.00 94.38 120 ALA A C 1
ATOM 980 O O . ALA A 1 120 ? -17.918 -1.546 16.308 1.00 94.38 120 ALA A O 1
ATOM 981 N N . LEU A 1 121 ? -16.590 -0.896 14.616 1.00 93.81 121 LEU A N 1
ATOM 982 C CA . LEU A 1 121 ? -15.470 -0.464 15.458 1.00 93.81 121 LEU A CA 1
ATOM 983 C C . LEU A 1 121 ? -15.887 0.633 16.443 1.00 93.81 121 LEU A C 1
ATOM 985 O O . LEU A 1 121 ? -15.569 0.540 17.625 1.00 93.81 121 LEU A O 1
ATOM 989 N N . TYR A 1 122 ? -16.653 1.627 15.989 1.00 92.88 122 TYR A N 1
ATOM 990 C CA . TYR A 1 122 ? -17.197 2.673 16.856 1.00 92.88 122 TYR A CA 1
ATOM 991 C C . TYR A 1 122 ? -18.092 2.111 17.968 1.00 92.88 122 TYR A C 1
ATOM 993 O O . TYR A 1 122 ? -17.992 2.530 19.120 1.00 92.88 122 TYR A O 1
ATOM 1001 N N . SER A 1 123 ? -18.942 1.135 17.640 1.00 93.25 123 SER A N 1
ATOM 1002 C CA . SER A 1 123 ? -19.805 0.475 18.627 1.00 93.25 123 SER A CA 1
ATOM 1003 C C . SER A 1 123 ? -18.978 -0.290 19.665 1.00 93.25 123 SER A C 1
ATOM 1005 O O . SER A 1 123 ? -19.206 -0.132 20.856 1.00 93.25 123 SER A O 1
ATOM 1007 N N . LEU A 1 124 ? -17.942 -1.018 19.236 1.00 93.19 124 LEU A N 1
ATOM 1008 C CA . LEU A 1 124 ? -17.023 -1.721 20.139 1.00 93.19 124 LEU A CA 1
ATOM 1009 C C . LEU A 1 124 ? -16.255 -0.759 21.063 1.00 93.19 124 LEU A C 1
ATOM 1011 O O . LEU A 1 124 ? -16.043 -1.066 22.236 1.00 93.19 124 LEU A O 1
ATOM 1015 N N . ILE A 1 125 ? -15.860 0.419 20.567 1.00 90.75 125 ILE A N 1
ATOM 1016 C CA . ILE A 1 125 ? -15.252 1.465 21.404 1.00 90.75 125 ILE A CA 1
ATOM 1017 C C . ILE A 1 125 ? -16.259 1.971 22.445 1.00 90.75 125 ILE A C 1
ATOM 1019 O O . ILE A 1 125 ? -15.917 2.064 23.624 1.00 90.75 125 ILE A O 1
ATOM 1023 N N . LYS A 1 126 ? -17.509 2.239 22.043 1.00 89.62 126 LYS A N 1
ATOM 1024 C CA . LYS A 1 126 ? -18.585 2.639 22.967 1.00 89.62 126 LYS A CA 1
ATOM 1025 C C . LYS A 1 126 ? -18.887 1.592 24.032 1.00 89.62 126 LYS A C 1
ATOM 1027 O O . LYS A 1 126 ? -19.130 1.952 25.180 1.00 89.62 126 LYS A O 1
ATOM 1032 N N . ASP A 1 127 ? -18.818 0.321 23.660 1.00 91.56 127 ASP A N 1
ATOM 1033 C CA . ASP A 1 127 ? -19.018 -0.815 24.557 1.00 91.56 127 ASP A CA 1
ATOM 1034 C C . ASP A 1 127 ? -17.786 -1.089 25.444 1.00 91.56 127 ASP A C 1
ATOM 1036 O O . ASP A 1 127 ? -17.741 -2.083 26.170 1.00 91.56 127 ASP A O 1
ATOM 1040 N N . ASN A 1 128 ? -16.783 -0.200 25.418 1.00 89.44 128 ASN A N 1
ATOM 1041 C CA . ASN A 1 128 ? -15.559 -0.263 26.214 1.00 89.44 128 ASN A CA 1
ATOM 1042 C C . ASN A 1 128 ? -14.751 -1.556 25.986 1.00 89.44 128 ASN A C 1
ATOM 1044 O O . ASN A 1 128 ? -14.063 -2.037 26.888 1.00 89.44 128 ASN A O 1
ATOM 1048 N N . VAL A 1 129 ? -14.826 -2.126 24.776 1.00 91.19 129 VAL A N 1
ATOM 1049 C CA . VAL A 1 129 ? -14.099 -3.348 24.384 1.00 91.19 129 VAL A CA 1
ATOM 1050 C C . VAL A 1 129 ? -12.594 -3.094 24.304 1.00 91.19 129 VAL A C 1
ATOM 1052 O O . VAL A 1 129 ? -11.803 -3.952 24.694 1.00 91.19 129 VAL A O 1
ATOM 1055 N N . PHE A 1 130 ? -12.196 -1.905 23.852 1.00 90.25 130 PHE A N 1
ATOM 1056 C CA . PHE A 1 130 ? -10.799 -1.488 23.729 1.00 90.25 130 PHE A CA 1
ATOM 1057 C C . PHE A 1 130 ? -10.353 -0.654 24.933 1.00 90.25 130 PHE A C 1
ATOM 1059 O O . PHE A 1 130 ? -11.104 0.192 25.418 1.00 90.25 130 PHE A O 1
ATOM 1066 N N . ASP A 1 131 ? -9.117 -0.860 25.384 1.00 86.88 131 ASP A N 1
ATOM 1067 C CA . ASP A 1 131 ? -8.469 0.043 26.332 1.00 86.88 131 ASP A CA 1
ATOM 1068 C C . ASP A 1 131 ? -7.974 1.291 25.584 1.00 86.88 131 ASP A C 1
ATOM 1070 O O . ASP A 1 131 ? -7.070 1.232 24.747 1.00 86.88 131 ASP A O 1
ATOM 1074 N N . LEU A 1 132 ? -8.585 2.438 25.883 1.00 81.88 132 LEU A N 1
ATOM 1075 C CA . LEU A 1 132 ? -8.283 3.702 25.214 1.00 81.88 132 LEU A CA 1
ATOM 1076 C C . LEU A 1 132 ? -7.123 4.480 25.862 1.00 81.88 132 LEU A C 1
ATOM 1078 O O . LEU A 1 132 ? -6.823 5.590 25.427 1.00 81.88 132 LEU A O 1
ATOM 1082 N N . ASN A 1 133 ? -6.450 3.927 26.879 1.00 77.88 133 ASN A N 1
ATOM 1083 C CA . ASN A 1 133 ? -5.343 4.597 27.577 1.00 77.88 133 ASN A CA 1
ATOM 1084 C C . ASN A 1 133 ? -4.149 4.925 26.661 1.00 77.88 133 ASN A C 1
ATOM 1086 O O . ASN A 1 133 ? -3.426 5.884 26.925 1.00 77.88 133 ASN A O 1
ATOM 1090 N N . VAL A 1 134 ? -3.941 4.146 25.592 1.00 68.94 134 VAL A N 1
ATOM 1091 C CA . VAL A 1 134 ? -2.861 4.334 24.599 1.00 68.94 134 VAL A CA 1
ATOM 1092 C C . VAL A 1 134 ? -3.442 4.416 23.182 1.00 68.94 134 VAL A C 1
ATOM 1094 O O . VAL A 1 134 ? -2.877 3.893 22.223 1.00 68.94 134 VAL A O 1
ATOM 1097 N N . PHE A 1 135 ? -4.626 5.015 23.042 1.00 80.12 135 PHE A N 1
ATOM 1098 C CA . PHE A 1 135 ? -5.300 5.061 21.753 1.00 80.12 135 PHE A CA 1
ATOM 1099 C C . PHE A 1 135 ? -4.687 6.109 20.826 1.00 80.12 135 PHE A C 1
ATOM 1101 O O . PHE A 1 135 ? -4.792 7.313 21.059 1.00 80.12 135 PHE A O 1
ATOM 1108 N N . ASP A 1 136 ? -4.115 5.629 19.730 1.00 86.88 136 ASP A N 1
ATOM 1109 C CA . ASP A 1 136 ? -3.815 6.425 18.550 1.00 86.88 136 ASP A CA 1
ATOM 1110 C C . ASP A 1 136 ? -4.794 6.006 17.450 1.00 86.88 136 ASP A C 1
ATOM 1112 O O . ASP A 1 136 ? -4.756 4.874 16.968 1.00 86.88 136 ASP A O 1
ATOM 1116 N N . GLU A 1 137 ? -5.690 6.916 17.067 1.00 89.12 137 GLU A N 1
ATOM 1117 C CA . GLU A 1 137 ? -6.725 6.676 16.057 1.00 89.12 137 GLU A CA 1
ATOM 1118 C C . GLU A 1 137 ? -6.140 6.205 14.724 1.00 89.12 137 GLU A C 1
ATOM 1120 O O . GLU A 1 137 ? -6.660 5.286 14.083 1.00 89.12 137 GLU A O 1
ATOM 1125 N N . LYS A 1 138 ? -5.031 6.818 14.309 1.00 90.12 138 LYS A N 1
ATOM 1126 C CA . LYS A 1 138 ? -4.386 6.509 13.043 1.00 90.12 138 LYS A CA 1
ATOM 1127 C C . LYS A 1 138 ? -3.766 5.122 13.098 1.00 90.12 138 LYS A C 1
ATOM 1129 O O . LYS A 1 138 ? -3.999 4.324 12.189 1.00 90.12 138 LYS A O 1
ATOM 1134 N N . ALA A 1 139 ? -3.039 4.800 14.165 1.00 89.56 139 ALA A N 1
ATOM 1135 C CA . ALA A 1 139 ? -2.429 3.486 14.351 1.00 89.56 139 ALA A CA 1
ATOM 1136 C C . ALA A 1 139 ? -3.478 2.370 14.522 1.00 89.56 139 ALA A C 1
ATOM 1138 O O . ALA A 1 139 ? -3.327 1.283 13.957 1.00 89.56 139 ALA A O 1
ATOM 1139 N N . PHE A 1 140 ? -4.572 2.662 15.233 1.00 92.50 140 PHE A N 1
ATOM 1140 C CA . PHE A 1 140 ? -5.719 1.776 15.433 1.00 92.50 140 PHE A CA 1
ATOM 1141 C C . PHE A 1 140 ? -6.381 1.407 14.103 1.00 92.50 140 PHE A C 1
ATOM 1143 O O . PHE A 1 140 ? -6.543 0.229 13.776 1.00 92.50 140 PHE A O 1
ATOM 1150 N N . LEU A 1 141 ? -6.727 2.414 13.295 1.00 93.50 141 LEU A N 1
ATOM 1151 C CA . LEU A 1 141 ? -7.341 2.187 11.989 1.00 93.50 141 LEU A CA 1
ATOM 1152 C C . LEU A 1 141 ? -6.369 1.505 11.022 1.00 93.50 141 LEU A C 1
ATOM 1154 O O . LEU A 1 141 ? -6.801 0.654 10.246 1.00 93.50 141 LEU A O 1
ATOM 1158 N N . THR A 1 142 ? -5.070 1.808 11.111 1.00 92.38 142 THR A N 1
ATOM 1159 C CA . THR A 1 142 ? -4.027 1.121 10.332 1.00 92.38 142 THR A CA 1
ATOM 1160 C C . THR A 1 142 ? -4.000 -0.373 10.650 1.00 92.38 142 THR A C 1
ATOM 1162 O O . THR A 1 142 ? -4.044 -1.186 9.730 1.00 92.38 142 THR A O 1
ATOM 1165 N N . TYR A 1 143 ? -4.015 -0.749 11.935 1.00 93.62 143 TYR A N 1
ATOM 1166 C CA . TYR A 1 143 ? -4.012 -2.151 12.362 1.00 93.62 143 TYR A CA 1
ATOM 1167 C C . TYR A 1 143 ? -5.189 -2.944 11.777 1.00 93.62 143 TYR A C 1
ATOM 1169 O O . TYR A 1 143 ? -4.993 -3.995 11.159 1.00 93.62 143 TYR A O 1
ATOM 1177 N N . PHE A 1 144 ? -6.417 -2.436 11.912 1.00 94.00 144 PHE A N 1
ATOM 1178 C CA . PHE A 1 144 ? -7.588 -3.126 11.364 1.00 94.00 144 PHE A CA 1
ATOM 1179 C C . PHE A 1 144 ? -7.582 -3.158 9.837 1.00 94.00 144 PHE A C 1
ATOM 1181 O O . PHE A 1 144 ? -7.979 -4.161 9.247 1.00 94.00 144 PHE A O 1
ATOM 1188 N N . SER A 1 145 ? -7.099 -2.101 9.185 1.00 92.06 145 SER A N 1
ATOM 1189 C CA . SER A 1 145 ? -7.024 -2.044 7.726 1.00 92.06 145 SER A CA 1
ATOM 1190 C C . SER A 1 145 ? -6.021 -3.065 7.181 1.00 92.06 145 SER A C 1
ATOM 1192 O O . SER A 1 145 ? -6.338 -3.783 6.235 1.00 92.06 145 SER A O 1
ATOM 1194 N N . GLU A 1 146 ? -4.850 -3.196 7.811 1.00 91.50 146 GLU A N 1
ATOM 1195 C CA . GLU A 1 146 ? -3.869 -4.235 7.473 1.00 91.50 146 GLU A CA 1
ATOM 1196 C C . GLU A 1 146 ? -4.424 -5.636 7.686 1.00 91.50 146 GLU A C 1
ATOM 1198 O O . GLU A 1 146 ? -4.276 -6.503 6.828 1.00 91.50 146 GLU A O 1
ATOM 1203 N N . THR A 1 147 ? -5.086 -5.856 8.818 1.00 91.62 147 THR A N 1
ATOM 1204 C CA . THR A 1 147 ? -5.544 -7.194 9.196 1.00 91.62 147 THR A CA 1
ATOM 1205 C C . THR A 1 147 ? -6.727 -7.660 8.343 1.00 91.62 147 THR A C 1
ATOM 1207 O O . THR A 1 147 ? -6.843 -8.847 8.045 1.00 91.62 147 THR A O 1
ATOM 1210 N N . LEU A 1 148 ? -7.599 -6.742 7.914 1.00 90.31 148 LEU A N 1
ATOM 1211 C CA . LEU A 1 148 ? -8.776 -7.062 7.098 1.00 90.31 148 LEU A CA 1
ATOM 1212 C C . LEU A 1 148 ? -8.487 -7.072 5.595 1.00 90.31 148 LEU A C 1
ATOM 1214 O O . LEU A 1 148 ? -9.110 -7.838 4.863 1.00 90.31 148 LEU A O 1
ATOM 1218 N N . PHE A 1 149 ? -7.576 -6.219 5.122 1.00 86.00 149 PHE A N 1
ATOM 1219 C CA . PHE A 1 149 ? -7.372 -5.992 3.688 1.00 86.00 149 PHE A CA 1
ATOM 1220 C C . PHE A 1 149 ? -5.949 -6.277 3.200 1.00 86.00 149 PHE A C 1
ATOM 1222 O O . PHE A 1 149 ? -5.717 -6.274 1.992 1.00 86.00 149 PHE A O 1
ATOM 1229 N N . GLY A 1 150 ? -5.007 -6.532 4.106 1.00 81.75 150 GLY A N 1
ATOM 1230 C CA . GLY A 1 150 ? -3.590 -6.716 3.815 1.00 81.75 150 GLY A CA 1
ATOM 1231 C C . GLY A 1 150 ? -2.779 -5.418 3.871 1.00 81.75 150 GLY A C 1
ATOM 1232 O O . GLY A 1 150 ? -3.309 -4.309 3.793 1.00 81.75 150 GLY A O 1
ATOM 1233 N N . VAL A 1 151 ? -1.453 -5.570 3.963 1.00 80.75 151 VAL A N 1
ATOM 1234 C CA . VAL A 1 151 ? -0.480 -4.469 4.139 1.00 80.75 151 VAL A CA 1
ATOM 1235 C C . VAL A 1 151 ? -0.599 -3.391 3.054 1.00 80.75 151 VAL A C 1
ATOM 1237 O O . VAL A 1 151 ? -0.543 -2.202 3.346 1.00 80.75 151 VAL A O 1
ATOM 1240 N N . HIS A 1 152 ? -0.869 -3.794 1.812 1.00 74.50 152 HIS A N 1
ATOM 1241 C CA . HIS A 1 152 ? -1.056 -2.903 0.661 1.00 74.50 152 HIS A CA 1
ATOM 1242 C C . HIS A 1 152 ? -2.307 -2.002 0.751 1.00 74.50 152 HIS A C 1
ATOM 1244 O O . HIS A 1 152 ? -2.490 -1.109 -0.073 1.00 74.50 152 HIS A O 1
ATOM 1250 N N . ARG A 1 153 ? -3.194 -2.232 1.729 1.00 80.19 153 ARG A N 1
ATOM 1251 C CA . ARG A 1 153 ? -4.429 -1.464 1.958 1.00 80.19 153 ARG A CA 1
ATOM 1252 C C . ARG A 1 153 ? -4.519 -0.920 3.380 1.00 80.19 153 ARG A C 1
ATOM 1254 O O . ARG A 1 153 ? -5.616 -0.648 3.865 1.00 80.19 153 ARG A O 1
ATOM 1261 N N . LYS A 1 154 ? -3.387 -0.706 4.050 1.00 87.25 154 LYS A N 1
ATOM 1262 C CA . LYS A 1 154 ? -3.337 -0.268 5.453 1.00 87.25 154 LYS A CA 1
ATOM 1263 C C . LYS A 1 154 ? -3.915 1.118 5.746 1.00 87.25 154 LYS A C 1
ATOM 1265 O O . LYS A 1 154 ? -4.274 1.414 6.878 1.00 87.25 154 LYS A O 1
ATOM 1270 N N . THR A 1 155 ? -4.059 1.967 4.736 1.00 87.81 155 THR A N 1
ATOM 1271 C CA . THR A 1 155 ? -4.585 3.335 4.893 1.00 87.81 155 THR A CA 1
ATOM 1272 C C . THR A 1 155 ? -6.089 3.454 4.635 1.00 87.81 155 THR A C 1
ATOM 1274 O O . THR A 1 155 ? -6.681 4.502 4.899 1.00 87.81 155 THR A O 1
ATOM 1277 N N . VAL A 1 156 ? -6.731 2.390 4.135 1.00 89.81 156 VAL A N 1
ATOM 1278 C CA . VAL A 1 156 ? -8.118 2.421 3.641 1.00 89.81 156 VAL A CA 1
ATOM 1279 C C . VAL A 1 156 ? -9.107 2.850 4.720 1.00 89.81 156 VAL A C 1
ATOM 1281 O O . VAL A 1 156 ? -9.935 3.724 4.463 1.00 89.81 156 VAL A O 1
ATOM 1284 N N . LEU A 1 157 ? -9.028 2.269 5.922 1.00 92.38 157 LEU A N 1
ATOM 1285 C CA . LEU A 1 157 ? -9.959 2.630 6.997 1.00 92.38 157 LEU A CA 1
ATOM 1286 C C . LEU A 1 157 ? -9.758 4.062 7.489 1.00 92.38 157 LEU A C 1
ATOM 1288 O O . LEU A 1 157 ? -10.743 4.740 7.764 1.00 92.38 157 LEU A O 1
ATOM 1292 N N . PHE A 1 158 ? -8.515 4.543 7.548 1.00 92.69 158 PHE A N 1
ATOM 1293 C CA . PHE A 1 158 ? -8.231 5.908 7.982 1.00 92.69 158 PHE A CA 1
ATOM 1294 C C . PHE A 1 158 ? -8.817 6.948 7.025 1.00 92.69 158 PHE A C 1
ATOM 1296 O O . PHE A 1 158 ? -9.528 7.849 7.461 1.00 92.69 158 PHE A O 1
ATOM 1303 N N . TYR A 1 159 ? -8.585 6.818 5.715 1.00 89.81 159 TYR A N 1
ATOM 1304 C CA . TYR A 1 159 ? -9.141 7.778 4.758 1.00 89.81 159 TYR A CA 1
ATOM 1305 C C . TYR A 1 159 ? -10.665 7.677 4.646 1.00 89.81 159 TYR A C 1
ATOM 1307 O O . TYR A 1 159 ? -11.329 8.708 4.556 1.00 89.81 159 TYR A O 1
ATOM 1315 N N . ALA A 1 160 ? -11.230 6.466 4.720 1.00 89.88 160 ALA A N 1
ATOM 1316 C CA . ALA A 1 160 ? -12.681 6.292 4.775 1.00 89.88 160 ALA A CA 1
ATOM 1317 C C . ALA A 1 160 ? -13.282 6.981 6.011 1.00 89.88 160 ALA A C 1
ATOM 1319 O O . ALA A 1 160 ? -14.322 7.628 5.917 1.00 89.88 160 ALA A O 1
ATOM 1320 N N . TYR A 1 161 ? -12.609 6.885 7.157 1.00 93.12 161 TYR A N 1
ATOM 1321 C CA . TYR A 1 161 ? -13.025 7.559 8.378 1.00 93.12 161 TYR A CA 1
ATOM 1322 C C . TYR A 1 161 ? -12.944 9.085 8.257 1.00 93.12 161 TYR A C 1
ATOM 1324 O O . TYR A 1 161 ? -13.924 9.759 8.558 1.00 93.12 161 TYR A O 1
ATOM 1332 N N . GLN A 1 162 ? -11.843 9.634 7.736 1.00 92.00 162 GLN A N 1
ATOM 1333 C CA . GLN A 1 162 ? -11.717 11.076 7.489 1.00 92.00 162 GLN A CA 1
ATOM 1334 C C . GLN A 1 162 ? -12.818 11.592 6.548 1.00 92.00 162 GLN A C 1
ATOM 1336 O O . GLN A 1 162 ? -13.422 12.631 6.806 1.00 92.00 162 GLN A O 1
ATOM 1341 N N . GLU A 1 163 ? -13.151 10.844 5.492 1.00 89.69 163 GLU A N 1
ATOM 1342 C CA . GLU A 1 163 ? -14.268 11.189 4.608 1.00 89.69 163 GLU A CA 1
ATOM 1343 C C . GLU A 1 163 ? -15.612 11.167 5.354 1.00 89.69 163 GLU A C 1
ATOM 1345 O O . GLU A 1 163 ? -16.418 12.089 5.217 1.00 89.69 163 GLU A O 1
ATOM 1350 N N . LEU A 1 164 ? -15.861 10.146 6.174 1.00 90.50 164 LEU A N 1
ATOM 1351 C CA . LEU A 1 164 ? -17.083 10.040 6.971 1.00 90.50 164 LEU A CA 1
ATOM 1352 C C . LEU A 1 164 ? -17.199 11.150 8.025 1.00 90.50 164 LEU A C 1
ATOM 1354 O O . LEU A 1 164 ? -18.297 11.675 8.217 1.00 90.50 164 LEU A O 1
ATOM 1358 N N . LEU A 1 165 ? -16.095 11.573 8.647 1.00 91.06 165 LEU A N 1
ATOM 1359 C CA . LEU A 1 165 ? -16.074 12.709 9.574 1.00 91.06 165 LEU A CA 1
ATOM 1360 C C . LEU A 1 165 ? -16.578 13.991 8.903 1.00 91.06 165 LEU A C 1
ATOM 1362 O O . LEU A 1 165 ? -17.416 14.692 9.468 1.00 91.06 165 LEU A O 1
ATOM 1366 N N . THR A 1 166 ? -16.160 14.266 7.660 1.00 89.06 166 THR A N 1
ATOM 1367 C CA . THR A 1 166 ? -16.673 15.432 6.908 1.00 89.06 166 THR A CA 1
ATOM 1368 C C . THR A 1 166 ? -18.178 15.362 6.631 1.00 89.06 166 THR A C 1
ATOM 1370 O O . THR A 1 166 ? -18.809 16.386 6.374 1.00 89.06 166 THR A O 1
ATOM 1373 N N . LYS A 1 167 ? -18.769 14.164 6.720 1.00 89.19 167 LYS A N 1
ATOM 1374 C CA . LYS A 1 167 ? -20.200 13.888 6.534 1.00 89.19 167 LYS A CA 1
ATOM 1375 C C . LYS A 1 167 ? -20.967 13.758 7.859 1.00 89.19 167 LYS A C 1
ATOM 1377 O O . LYS A 1 167 ? -22.128 13.358 7.840 1.00 89.19 167 LYS A O 1
ATOM 1382 N N . GLY A 1 168 ? -20.351 14.096 8.995 1.00 89.00 168 GLY A N 1
ATOM 1383 C CA . GLY A 1 168 ? -20.995 14.085 10.313 1.00 89.00 168 GLY A CA 1
ATOM 1384 C C . GLY A 1 168 ? -20.983 12.731 11.029 1.00 89.00 168 GLY A C 1
ATOM 1385 O O . GLY A 1 168 ? -21.766 12.530 11.955 1.00 89.00 168 GLY A O 1
ATOM 1386 N N . PHE A 1 169 ? -20.122 11.796 10.615 1.00 90.00 169 PHE A N 1
ATOM 1387 C CA . PHE A 1 169 ? -19.869 10.577 11.384 1.00 90.00 169 PHE A CA 1
ATOM 1388 C C . PHE A 1 169 ? -19.270 10.930 12.758 1.00 90.00 169 PHE A C 1
ATOM 1390 O O . PHE A 1 169 ? -18.487 11.879 12.845 1.00 90.00 169 PHE A O 1
ATOM 1397 N N . PRO A 1 170 ? -19.636 10.213 13.836 1.00 87.19 170 PRO A N 1
ATOM 1398 C CA . PRO A 1 170 ? -19.101 10.501 15.158 1.00 87.19 170 PRO A CA 1
ATOM 1399 C C . PRO A 1 170 ? -17.590 10.265 15.222 1.00 87.19 170 PRO A C 1
ATOM 1401 O O . PRO A 1 170 ? -17.065 9.346 14.592 1.00 87.19 170 PRO A O 1
ATOM 1404 N N . GLN A 1 171 ? -16.902 11.072 16.031 1.00 86.25 171 GLN A N 1
ATOM 1405 C CA . GLN A 1 171 ? -15.499 10.819 16.343 1.00 86.25 171 GLN A CA 1
ATOM 1406 C C . GLN A 1 171 ? -15.375 9.491 17.089 1.00 86.25 171 GLN A C 1
ATOM 1408 O O . GLN A 1 171 ? -16.205 9.176 17.944 1.00 86.25 171 GLN A O 1
ATOM 1413 N N . LEU A 1 172 ? -14.348 8.704 16.759 1.00 80.94 172 LEU A N 1
ATOM 1414 C CA . LEU A 1 172 ? -14.091 7.428 17.430 1.00 80.94 172 LEU A CA 1
ATOM 1415 C C . LEU A 1 172 ? -13.803 7.626 18.919 1.00 80.94 172 LEU A C 1
ATOM 1417 O O . LEU A 1 172 ? -14.185 6.784 19.725 1.00 80.94 172 LEU A O 1
ATOM 1421 N N . ILE A 1 173 ? -13.191 8.754 19.279 1.00 73.44 173 ILE A N 1
ATOM 1422 C CA . ILE A 1 173 ? -13.008 9.195 20.658 1.00 73.44 173 ILE A CA 1
ATOM 1423 C C . ILE A 1 173 ? -13.351 10.677 20.733 1.00 73.44 173 ILE A C 1
ATOM 1425 O O . ILE A 1 173 ? -12.865 11.459 19.920 1.00 73.44 173 ILE A O 1
ATOM 1429 N N . ASP A 1 174 ? -14.151 11.061 21.725 1.00 58.78 174 ASP A N 1
ATOM 1430 C CA . ASP A 1 174 ? -14.320 12.467 22.075 1.00 58.78 174 ASP A CA 1
ATOM 1431 C C . ASP A 1 174 ? -12.985 12.987 22.623 1.00 58.78 174 ASP A C 1
ATOM 1433 O O . ASP A 1 174 ? -12.494 12.502 23.648 1.00 58.78 174 ASP A O 1
ATOM 1437 N N . SER A 1 175 ? -12.370 13.951 21.935 1.00 44.66 175 SER A N 1
ATOM 1438 C CA . SER A 1 175 ? -11.172 14.633 22.427 1.00 44.66 175 SER A CA 1
ATOM 1439 C C . SER A 1 175 ? -11.430 15.167 23.842 1.00 44.66 175 SER A C 1
ATOM 1441 O O . SER A 1 175 ? -12.265 16.059 24.013 1.00 44.66 175 SER A O 1
ATOM 1443 N N . LYS A 1 176 ? -10.753 14.585 24.841 1.00 38.41 176 LYS A N 1
ATOM 1444 C CA . LYS A 1 176 ? -10.709 15.106 26.214 1.00 38.41 176 LYS A CA 1
ATOM 1445 C C . LYS A 1 176 ? -9.996 16.451 26.271 1.00 38.41 176 LYS A C 1
ATOM 1447 O O . LYS A 1 176 ? -8.984 16.604 25.552 1.00 38.41 176 LYS A O 1
#

Foldseek 3Di:
DWDKDWFAAPNDIDIDTFRPDPRVVVLVVLVVVLCVLCVPPDALVSLVVSLVVVQVDDDPDVSSVRRSNRVSVVVNLVRVVVVCVVVPLAADDFAFPDDDPVVLLVVLLPDPDLVSSVVSLLVCVVVVGTDCPPDDPSNHQLNSQCVNPNNSRSCVSVVVVVVVVVVVDDDSDDDD

Nearest PDB structures (foldseek):
  1pvp-assembly1_B-2  TM=2.771E-01  e=1.073E+00  Punavirus P1
  1pvr-assembly1_B-2  TM=2.758E-01  e=2.502E+00  Punavirus P1
  2hof-assembly1_A-2  TM=2.416E-01  e=1.997E+00  Punavirus P1
  7rhx-assembly1_A  TM=2.337E-01  e=4.398E+00  Punavirus P1

Sequence (176 aa):
MGTQIAISIDGQEGFLYFKNGKDWKSFQFYQKSVLNFLKDTDTLADFRVKGKKLMEFPLPDERYQMWRLSHLQDLEYDFILEKEKIEGFIPLLPPLNSGSIEAILSQLQNCKSTAEILSALYSLIKDNVFDLNVFDEKAFLTYFSETLFGVHRKTVLFYAYQELLTKGFPQLIDSK

pLDDT: mean 88.28, std 7.8, range [38.41, 95.94]

Radius of gyration: 22.1 Å; Cα contacts (8 Å, |Δi|>4): 165; chains: 1; bounding box: 48×36×58 Å

Secondary structure (DSSP, 8-state):
-EEEEEEEETTEEEEEEEETTHHHHHHHHHHHHHHHHHTT--SHHHHHHHHHHHHTS--SSHHHHHHHHHHHHHHHHHHHHHHHHHHT----PPPBSSS-HHHHHHHHHT-SSHHHHHHHHHHHHHTT-B-GGG--HHHHHHHHHHHHH-GGGTTHHHHHHHHHHHTTPPPSS---

Mean predicted aligned error: 9.48 Å